Protein AF-A0A8T3VQV5-F1 (afdb_monomer_lite)

Radius of gyration: 19.55 Å; chains: 1; bounding box: 33×38×49 Å

pLDDT: mean 83.66, std 7.2, range [50.59, 92.31]

Foldseek 3Di:
DDPVVVVVVVVVVVVVCVVCVVVVVVCVVCVLVVLLVVLCVQLVVCVVVVNNVRSVVSVVSNVVSVVVVVVD

Structure (mmCIF, N/CA/C/O backbone):
data_AF-A0A8T3VQV5-F1
#
_entry.id   AF-A0A8T3VQV5-F1
#
loop_
_atom_site.group_PDB
_atom_site.id
_atom_site.type_symbol
_atom_site.label_atom_id
_atom_site.label_alt_id
_atom_site.label_comp_id
_atom_site.label_asym_id
_atom_site.label_entity_id
_atom_site.label_seq_id
_atom_site.pdbx_PDB_ins_code
_atom_site.Cartn_x
_atom_site.Cartn_y
_atom_site.Cartn_z
_atom_site.occupancy
_atom_site.B_iso_or_equiv
_atom_site.auth_seq_id
_atom_site.auth_comp_id
_atom_site.auth_asym_id
_atom_site.auth_atom_id
_atom_site.pdbx_PDB_model_num
ATOM 1 N N . MET A 1 1 ? -15.457 -28.678 25.131 1.00 59.56 1 MET A N 1
ATOM 2 C CA . MET A 1 1 ? -15.438 -27.275 24.693 1.00 59.56 1 MET A CA 1
ATOM 3 C C . MET A 1 1 ? -16.536 -26.611 25.486 1.00 59.56 1 MET A C 1
ATOM 5 O O . MET A 1 1 ? -17.705 -26.889 25.230 1.00 59.56 1 MET A O 1
ATOM 9 N N . ASP A 1 2 ? -16.147 -25.921 26.551 1.00 79.00 2 ASP A N 1
ATOM 10 C CA . ASP A 1 2 ? -17.073 -25.384 27.548 1.00 79.00 2 ASP A CA 1
ATOM 11 C C . ASP A 1 2 ? -17.569 -23.998 27.117 1.00 79.00 2 ASP A C 1
ATOM 13 O O . ASP A 1 2 ? -16.876 -23.266 26.411 1.00 79.00 2 ASP A O 1
ATOM 17 N N . PHE A 1 3 ? -18.783 -23.622 27.527 1.00 75.94 3 PHE A N 1
ATOM 18 C CA . PHE A 1 3 ? -19.388 -22.323 27.185 1.00 75.94 3 PHE A CA 1
ATOM 19 C C . PHE A 1 3 ? -18.536 -21.122 27.637 1.00 75.94 3 PHE A C 1
ATOM 21 O O . PHE A 1 3 ? -18.595 -20.057 27.029 1.00 75.94 3 PHE A O 1
ATOM 28 N N . GLU A 1 4 ? -17.717 -21.310 28.670 1.00 80.06 4 GLU A N 1
ATOM 29 C CA . GLU A 1 4 ? -16.787 -20.319 29.218 1.00 80.06 4 GLU A CA 1
ATOM 30 C C . GLU A 1 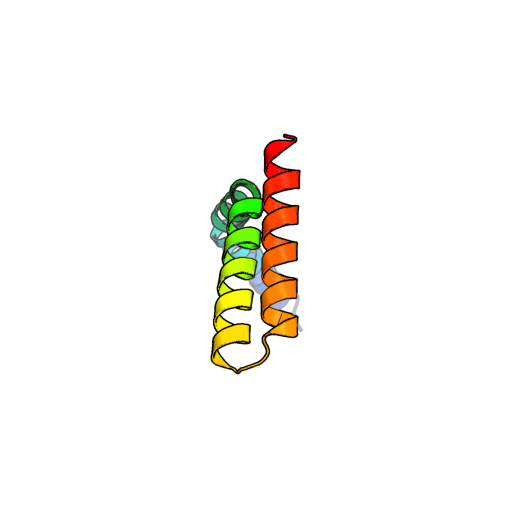4 ? -15.592 -20.056 28.278 1.00 80.06 4 GLU A C 1
ATOM 32 O O . GLU A 1 4 ? -15.179 -18.913 28.085 1.00 80.06 4 GLU A O 1
ATOM 37 N N . GLU A 1 5 ? -15.107 -21.097 27.594 1.00 79.94 5 GLU A N 1
ATOM 38 C CA . GLU A 1 5 ? -14.051 -21.005 26.578 1.00 79.94 5 GLU A CA 1
ATOM 39 C C . GLU A 1 5 ? -14.541 -20.208 25.357 1.00 79.94 5 GLU A C 1
ATOM 41 O O . GLU A 1 5 ? -13.852 -19.307 24.877 1.00 79.94 5 GLU A O 1
ATOM 46 N N . ILE A 1 6 ? -15.782 -20.464 24.922 1.00 77.62 6 ILE A N 1
ATOM 47 C CA . ILE A 1 6 ? -16.440 -19.732 23.827 1.00 77.62 6 ILE A CA 1
ATOM 48 C C . ILE A 1 6 ? -16.643 -18.253 24.189 1.00 77.62 6 ILE A C 1
ATOM 50 O O . ILE A 1 6 ? -16.400 -17.389 23.349 1.00 77.62 6 ILE A O 1
ATOM 54 N N . GLY A 1 7 ? -17.044 -17.954 25.431 1.00 77.69 7 GLY A N 1
ATOM 55 C CA . GLY A 1 7 ? -17.192 -16.579 25.919 1.00 77.69 7 GLY A CA 1
ATOM 56 C C . GLY A 1 7 ? -15.876 -15.800 25.876 1.00 77.69 7 GLY A C 1
ATOM 57 O O . GLY A 1 7 ? -15.832 -14.707 25.322 1.00 77.69 7 GLY A O 1
ATOM 58 N N . SER A 1 8 ? -14.782 -16.399 26.360 1.00 80.56 8 SER A N 1
ATOM 59 C CA . SER A 1 8 ? -13.455 -15.761 26.336 1.00 80.56 8 SER A CA 1
ATOM 60 C C . SER A 1 8 ? -12.908 -15.513 24.923 1.00 80.56 8 SER A C 1
ATOM 62 O O . SER A 1 8 ? -12.229 -14.513 24.681 1.00 80.56 8 SER A O 1
ATOM 64 N N . MET A 1 9 ? -13.219 -16.401 23.970 1.00 77.50 9 MET A N 1
ATOM 65 C CA . MET A 1 9 ? -12.854 -16.230 22.562 1.00 77.50 9 MET A CA 1
ATOM 66 C C . MET A 1 9 ? -13.629 -15.086 21.904 1.00 77.50 9 MET A C 1
ATOM 68 O O . MET A 1 9 ? -13.067 -14.381 21.068 1.00 77.50 9 MET A O 1
ATOM 72 N N . LEU A 1 10 ? -14.898 -14.907 22.273 1.00 80.25 10 LEU A N 1
ATOM 73 C CA . LEU A 1 10 ? -15.747 -13.817 21.793 1.00 80.25 10 LEU A CA 1
ATOM 74 C C . LEU A 1 10 ? -15.282 -12.461 22.327 1.00 80.25 10 LEU A C 1
ATOM 76 O O . LEU A 1 10 ? -15.093 -11.556 21.521 1.00 80.25 10 LEU A O 1
ATOM 80 N N . ASP A 1 11 ? -14.992 -12.361 23.626 1.00 83.12 11 ASP A N 1
ATOM 81 C CA . ASP A 1 11 ? -14.421 -11.149 24.240 1.00 83.12 11 ASP A CA 1
ATOM 82 C C . ASP A 1 11 ? -13.086 -10.774 23.575 1.00 83.12 11 ASP A C 1
ATOM 84 O O . ASP A 1 11 ? -12.871 -9.643 23.149 1.00 83.12 11 ASP A O 1
ATOM 88 N N . SER A 1 12 ? -12.209 -11.765 23.368 1.00 82.44 12 SER A N 1
ATOM 89 C CA . SER A 1 12 ? -10.924 -11.550 22.687 1.00 82.44 12 SER A CA 1
ATOM 90 C C . SER A 1 12 ? -11.097 -11.118 21.226 1.00 82.44 12 SER A C 1
ATOM 92 O O . SER A 1 12 ? -10.281 -10.363 20.698 1.00 82.44 12 SER A O 1
ATOM 94 N N . ALA A 1 13 ? -12.132 -11.615 20.544 1.00 81.31 13 ALA A N 1
ATOM 95 C CA . ALA A 1 13 ? -12.441 -11.232 19.172 1.00 81.31 13 ALA A CA 1
ATOM 96 C C . ALA A 1 13 ? -13.032 -9.817 19.089 1.00 81.31 13 ALA A C 1
ATOM 98 O O . ALA A 1 13 ? -12.738 -9.105 18.131 1.00 81.31 13 ALA A O 1
ATOM 99 N N . GLU A 1 14 ? -13.822 -9.403 20.078 1.00 85.38 14 GLU A N 1
ATOM 100 C CA . GLU A 1 14 ? -14.397 -8.059 20.178 1.00 85.38 14 GLU A CA 1
ATOM 101 C C . GLU A 1 14 ? -13.321 -7.011 20.50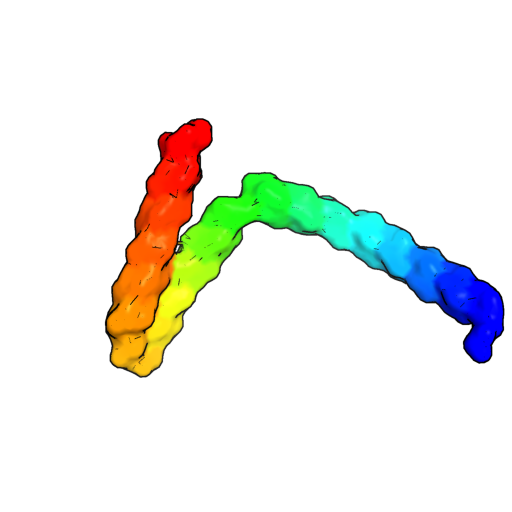2 1.00 85.38 14 GLU A C 1
ATOM 103 O O . GLU A 1 1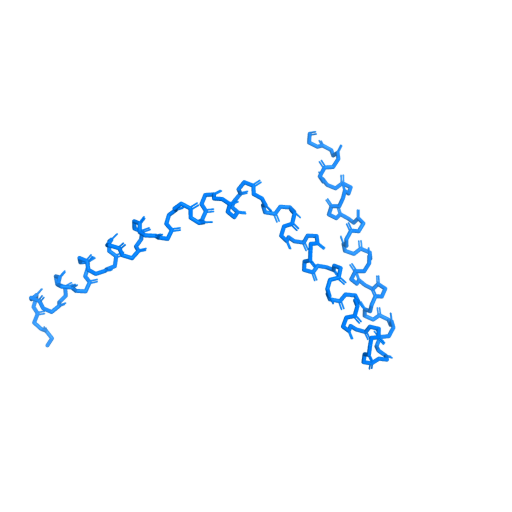4 ? -13.267 -5.956 19.863 1.00 85.38 14 GLU A O 1
ATOM 108 N N . ASP A 1 15 ? -12.375 -7.349 21.380 1.00 87.38 15 ASP A N 1
ATOM 109 C CA . ASP A 1 15 ? -11.185 -6.536 21.651 1.00 87.38 15 ASP A CA 1
ATOM 110 C C . ASP A 1 15 ? -10.279 -6.416 20.415 1.00 87.38 15 ASP A C 1
ATOM 112 O O . ASP A 1 15 ? -9.809 -5.326 20.074 1.00 87.38 15 ASP A O 1
ATOM 116 N N . LEU A 1 16 ? -10.058 -7.521 19.692 1.00 82.19 16 LEU A N 1
ATOM 117 C CA . LEU A 1 16 ? -9.307 -7.507 18.433 1.00 82.19 16 LEU A CA 1
ATOM 118 C C . LEU A 1 16 ? -10.022 -6.695 17.353 1.00 82.19 16 LEU A C 1
ATOM 120 O O . LEU A 1 16 ? -9.369 -5.951 16.623 1.00 82.19 16 LEU A O 1
ATOM 124 N N . TYR A 1 17 ? -11.344 -6.820 17.243 1.00 81.25 17 TYR A N 1
ATOM 125 C CA . TYR A 1 17 ? -12.133 -6.031 16.305 1.00 81.25 17 TYR A CA 1
ATOM 126 C C . TYR A 1 17 ? -11.995 -4.542 16.622 1.00 81.25 17 TYR A C 1
ATOM 128 O O . TYR A 1 17 ? -11.624 -3.775 15.738 1.00 81.25 17 TYR A O 1
ATOM 136 N N . SER A 1 18 ? -12.168 -4.153 17.885 1.00 84.94 18 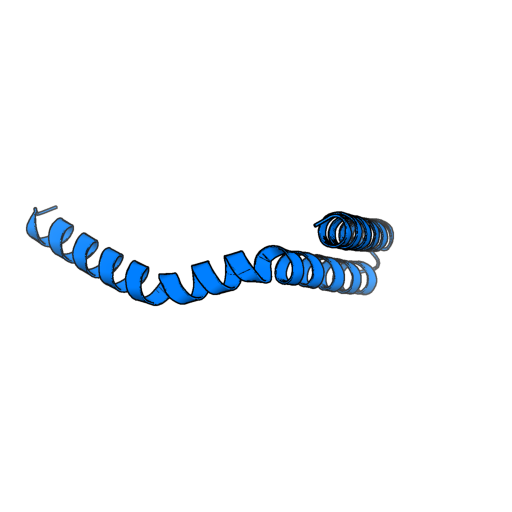SER A N 1
ATOM 137 C CA . SER A 1 18 ? -12.036 -2.765 18.342 1.00 84.94 18 SER A CA 1
ATOM 138 C C . SER A 1 18 ? -10.627 -2.204 18.110 1.00 84.94 18 SER A C 1
ATOM 140 O O . SER A 1 18 ? -10.458 -1.040 17.749 1.00 84.94 18 SER A O 1
ATOM 142 N N . ALA A 1 19 ? -9.591 -3.034 18.259 1.00 87.00 19 ALA A N 1
ATOM 143 C CA . ALA A 1 19 ? -8.211 -2.641 17.986 1.00 87.00 19 ALA A CA 1
ATOM 144 C C . ALA A 1 19 ? -7.911 -2.475 16.483 1.00 87.00 19 ALA A C 1
ATOM 146 O O . ALA A 1 19 ? -7.062 -1.664 16.106 1.00 87.00 19 ALA A O 1
ATOM 147 N N . VAL A 1 20 ? -8.578 -3.246 15.619 1.00 87.69 20 VAL A N 1
ATOM 148 C CA . VAL A 1 20 ? -8.319 -3.287 14.169 1.00 87.69 20 VAL A CA 1
ATOM 149 C C . VAL A 1 20 ? -9.263 -2.367 13.379 1.00 87.69 20 VAL A C 1
ATOM 151 O O . VAL A 1 20 ? -8.887 -1.887 12.309 1.00 87.69 20 VAL A O 1
ATOM 154 N N . GLU A 1 21 ? -10.439 -2.047 13.918 1.00 90.31 21 GLU A N 1
ATOM 155 C CA . GLU A 1 21 ? -11.435 -1.126 13.356 1.00 90.31 21 GLU A CA 1
ATOM 156 C C . GLU A 1 21 ? -10.842 0.192 12.820 1.00 90.31 21 GLU A C 1
ATOM 158 O O . GLU A 1 21 ? -11.053 0.477 11.636 1.00 90.31 21 GLU A O 1
ATOM 163 N N . PRO A 1 22 ? -10.018 0.957 13.571 1.00 89.88 22 PRO A N 1
ATOM 164 C CA . PRO A 1 22 ? -9.455 2.208 13.055 1.00 89.88 22 PRO A CA 1
ATOM 165 C C . PRO A 1 22 ? -8.535 1.993 11.844 1.00 89.88 22 PRO A C 1
ATOM 167 O O . PRO A 1 22 ? -8.462 2.836 10.946 1.00 89.88 22 PRO A O 1
ATOM 170 N N . TYR A 1 23 ? -7.844 0.853 11.774 1.00 87.06 23 TYR A N 1
ATOM 171 C CA . TYR A 1 23 ? -7.004 0.507 10.629 1.00 87.06 23 TYR A CA 1
ATOM 172 C C . TYR A 1 23 ? -7.833 0.076 9.422 1.00 87.06 23 TYR A C 1
ATOM 174 O O . TYR A 1 23 ? -7.465 0.397 8.292 1.00 87.06 23 TYR A O 1
ATOM 182 N N . ILE A 1 24 ? -8.954 -0.616 9.642 1.00 86.38 24 ILE A N 1
ATOM 183 C CA . ILE A 1 24 ? -9.898 -0.977 8.579 1.00 86.38 24 ILE A CA 1
ATOM 184 C C . ILE A 1 24 ? -10.532 0.284 7.998 1.00 86.38 24 ILE A C 1
ATOM 186 O O . ILE A 1 24 ? -10.581 0.423 6.777 1.00 86.38 24 ILE A O 1
ATOM 190 N N . GLU A 1 25 ? -10.974 1.224 8.833 1.00 89.50 25 GLU A N 1
ATOM 191 C CA . GLU A 1 25 ? -11.520 2.500 8.365 1.00 89.50 25 GLU A CA 1
ATOM 192 C C . GLU A 1 25 ? -10.483 3.313 7.591 1.00 89.50 25 GLU A C 1
ATOM 194 O O . GLU A 1 25 ? -10.768 3.802 6.492 1.00 89.50 25 GLU A O 1
ATOM 199 N N . TRP A 1 26 ? -9.251 3.392 8.103 1.00 90.12 26 TRP A N 1
ATOM 200 C CA . TRP A 1 26 ? -8.149 4.029 7.388 1.00 90.12 26 TRP A CA 1
ATOM 201 C C . TRP A 1 26 ? -7.881 3.350 6.041 1.00 90.12 26 TRP A C 1
ATOM 203 O O . TRP A 1 26 ? -7.771 4.033 5.021 1.00 90.12 26 TRP A O 1
ATOM 213 N N . ALA A 1 27 ? -7.825 2.017 6.004 1.00 85.50 27 ALA A N 1
ATOM 214 C CA . ALA A 1 27 ? -7.584 1.256 4.782 1.00 85.50 27 ALA A CA 1
ATOM 215 C C . ALA A 1 27 ? -8.733 1.399 3.781 1.00 85.50 27 ALA A C 1
ATOM 217 O O . ALA A 1 27 ? -8.490 1.454 2.580 1.00 85.50 27 ALA A O 1
ATOM 218 N N . ARG A 1 28 ? -9.975 1.513 4.259 1.00 84.25 28 ARG A N 1
ATOM 219 C CA . ARG A 1 28 ? -11.152 1.767 3.425 1.00 84.25 28 ARG A CA 1
ATOM 220 C C . ARG A 1 28 ? -11.102 3.163 2.811 1.00 84.25 28 ARG A C 1
ATOM 222 O O . ARG A 1 28 ? -11.340 3.303 1.616 1.00 84.25 28 ARG A O 1
ATOM 229 N N . SER A 1 29 ? -10.743 4.170 3.607 1.00 87.69 29 SER A N 1
ATOM 230 C CA . SER A 1 29 ? -10.577 5.557 3.155 1.00 87.69 29 SER A CA 1
ATOM 231 C C . SER A 1 29 ? -9.421 5.706 2.155 1.00 87.69 29 SER A C 1
ATOM 233 O O . SER A 1 29 ? -9.516 6.449 1.183 1.00 87.69 29 SER A O 1
ATOM 235 N N . ASN A 1 30 ? -8.350 4.927 2.332 1.00 88.88 30 ASN A N 1
ATOM 236 C CA . ASN A 1 30 ? -7.149 4.963 1.493 1.00 88.88 30 ASN A CA 1
ATOM 237 C C . ASN A 1 30 ? -7.066 3.792 0.500 1.00 88.88 30 ASN A C 1
ATOM 239 O O . ASN A 1 30 ? -5.995 3.524 -0.047 1.00 88.88 30 ASN A O 1
ATOM 243 N N . TRP A 1 31 ? -8.178 3.095 0.244 1.00 85.25 31 TRP A N 1
ATOM 244 C CA . TRP A 1 31 ? -8.187 1.846 -0.523 1.00 85.25 31 TRP A CA 1
ATOM 245 C C . TRP A 1 31 ? -7.550 2.006 -1.905 1.00 85.25 31 TRP A C 1
ATOM 247 O O . TRP A 1 31 ? -6.683 1.223 -2.288 1.00 85.25 31 TRP A O 1
ATOM 257 N N . MET A 1 32 ? -7.903 3.078 -2.621 1.00 85.19 32 MET A N 1
ATOM 258 C CA . MET A 1 32 ? -7.332 3.372 -3.939 1.00 85.19 32 MET A CA 1
ATOM 259 C C . MET A 1 32 ? -5.816 3.597 -3.888 1.00 85.19 32 MET A C 1
ATOM 261 O O . MET A 1 32 ? -5.092 3.096 -4.744 1.00 85.19 32 MET A O 1
ATOM 265 N N . ALA A 1 33 ? -5.313 4.299 -2.869 1.00 86.25 33 ALA A N 1
ATOM 266 C CA . ALA A 1 33 ? -3.879 4.534 -2.706 1.00 86.25 33 ALA A CA 1
ATOM 267 C C . ALA A 1 33 ? -3.119 3.238 -2.375 1.00 86.25 33 ALA A C 1
ATOM 269 O O . ALA A 1 33 ? -2.007 3.026 -2.865 1.00 86.25 33 ALA A O 1
ATOM 270 N N . LEU A 1 34 ? -3.726 2.349 -1.583 1.00 88.06 34 LEU A N 1
ATOM 271 C CA . LEU A 1 34 ? -3.168 1.033 -1.269 1.00 88.06 34 LEU A CA 1
ATOM 272 C C . LEU A 1 34 ? -3.092 0.140 -2.512 1.00 88.06 34 LEU A C 1
ATOM 274 O O . LEU A 1 34 ? -2.042 -0.454 -2.764 1.00 88.06 34 LEU A O 1
ATOM 278 N N . VAL A 1 35 ? -4.162 0.094 -3.313 1.00 88.50 35 VAL A N 1
ATOM 279 C CA . VAL A 1 35 ? -4.193 -0.646 -4.585 1.00 88.50 35 VAL A CA 1
ATOM 280 C C . VAL A 1 35 ? -3.113 -0.121 -5.530 1.00 88.50 35 VAL A C 1
ATOM 282 O O . VAL A 1 35 ? -2.284 -0.902 -5.994 1.00 88.50 35 VAL A O 1
ATOM 285 N N . LEU A 1 36 ? -3.033 1.200 -5.709 1.00 88.44 36 LEU A N 1
ATOM 286 C CA . LEU A 1 36 ? -2.038 1.827 -6.576 1.00 88.44 36 LEU A CA 1
ATOM 287 C C . LEU A 1 36 ? -0.600 1.518 -6.137 1.00 88.44 36 LEU A C 1
ATOM 289 O O . LEU A 1 36 ? 0.271 1.209 -6.952 1.00 88.44 36 LEU A O 1
ATOM 293 N N . THR A 1 37 ? -0.345 1.571 -4.829 1.00 89.75 37 THR A N 1
ATOM 294 C CA . THR A 1 37 ? 0.965 1.234 -4.260 1.00 89.75 37 THR A CA 1
ATOM 295 C C . THR A 1 37 ? 1.313 -0.230 -4.533 1.00 89.75 37 THR A C 1
ATOM 297 O O . THR A 1 37 ? 2.438 -0.531 -4.937 1.00 89.75 37 THR A O 1
ATOM 300 N N . GLY A 1 38 ? 0.348 -1.140 -4.369 1.00 88.88 38 GLY A N 1
ATOM 301 C CA . GLY A 1 38 ? 0.506 -2.557 -4.693 1.00 88.88 38 GLY A CA 1
ATOM 302 C C . GLY A 1 38 ? 0.822 -2.791 -6.170 1.00 88.88 38 GLY A C 1
ATOM 303 O O . GLY A 1 38 ? 1.707 -3.583 -6.491 1.00 88.88 38 GLY A O 1
ATOM 304 N N . GLU A 1 39 ? 0.167 -2.056 -7.065 1.00 89.44 39 GLU A N 1
ATOM 305 C CA . GLU A 1 39 ? 0.385 -2.160 -8.507 1.00 89.44 39 GLU A CA 1
ATOM 306 C C . GLU A 1 39 ? 1.776 -1.671 -8.923 1.00 89.44 39 GLU A C 1
ATOM 308 O O . GLU A 1 39 ? 2.481 -2.350 -9.673 1.00 89.44 39 GLU A O 1
ATOM 313 N N . ILE A 1 40 ? 2.231 -0.544 -8.371 1.00 88.38 40 ILE A N 1
ATOM 314 C CA . ILE A 1 40 ? 3.579 -0.016 -8.618 1.00 88.38 40 ILE A CA 1
ATOM 315 C C . ILE A 1 40 ? 4.645 -0.982 -8.086 1.00 88.38 40 ILE A C 1
ATOM 317 O O . ILE A 1 40 ? 5.601 -1.303 -8.797 1.00 88.38 40 ILE A O 1
ATOM 321 N N . LEU A 1 41 ? 4.481 -1.496 -6.863 1.00 90.56 41 LEU A N 1
ATOM 322 C CA . LEU A 1 41 ? 5.399 -2.488 -6.296 1.00 90.56 41 LEU A CA 1
ATOM 323 C C . LEU A 1 41 ? 5.411 -3.777 -7.126 1.00 90.56 41 LEU A C 1
ATOM 325 O O . LEU A 1 41 ? 6.485 -4.305 -7.419 1.00 90.56 41 LEU A O 1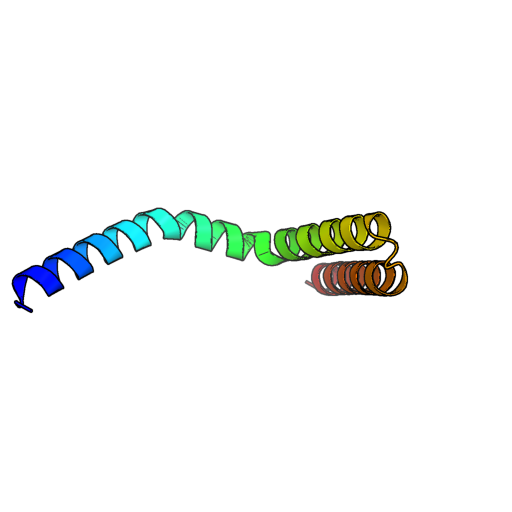
ATOM 329 N N . GLY A 1 42 ? 4.242 -4.252 -7.560 1.00 88.31 42 GLY A N 1
ATOM 330 C CA . GLY A 1 42 ? 4.098 -5.403 -8.447 1.00 88.31 42 GLY A CA 1
ATOM 331 C C . GLY A 1 42 ? 4.840 -5.212 -9.769 1.00 88.31 42 GLY A C 1
ATOM 332 O O . GLY A 1 42 ? 5.565 -6.112 -10.205 1.00 88.31 42 GLY A O 1
ATOM 333 N N . ALA A 1 43 ? 4.753 -4.019 -10.365 1.00 88.31 43 ALA A N 1
ATOM 334 C CA . ALA A 1 43 ? 5.494 -3.670 -11.572 1.00 88.31 43 ALA A CA 1
ATOM 335 C C . ALA A 1 43 ? 7.013 -3.697 -11.345 1.00 88.31 43 ALA A C 1
ATOM 337 O O . ALA A 1 43 ? 7.739 -4.336 -12.111 1.00 88.31 43 ALA A O 1
ATOM 338 N N . VAL A 1 44 ? 7.495 -3.065 -10.269 1.00 89.06 44 VAL A N 1
ATOM 339 C CA . VAL A 1 44 ? 8.925 -3.021 -9.916 1.00 89.06 44 VAL A CA 1
ATOM 340 C C . VAL A 1 44 ? 9.477 -4.425 -9.672 1.00 89.06 44 VAL A C 1
ATOM 342 O O . VAL A 1 44 ? 10.528 -4.781 -10.208 1.00 89.06 44 VAL A O 1
ATOM 345 N N . VAL A 1 45 ? 8.758 -5.252 -8.909 1.00 91.44 45 VAL A N 1
ATOM 346 C CA . VAL A 1 45 ? 9.141 -6.642 -8.638 1.00 91.44 45 VAL A CA 1
ATOM 347 C C . VAL A 1 45 ? 9.166 -7.449 -9.936 1.00 91.44 45 VAL A C 1
ATOM 349 O O . VAL A 1 45 ? 10.162 -8.111 -10.226 1.00 91.44 45 VAL A O 1
ATOM 352 N N . ALA A 1 46 ? 8.124 -7.363 -10.765 1.00 88.75 46 ALA A N 1
ATOM 353 C CA . ALA A 1 46 ? 8.063 -8.094 -12.027 1.00 88.75 46 ALA A CA 1
ATOM 354 C C . ALA A 1 46 ? 9.211 -7.720 -12.980 1.00 88.75 46 ALA A C 1
ATOM 356 O O . ALA A 1 46 ? 9.803 -8.610 -13.593 1.00 88.75 46 ALA A O 1
ATOM 357 N N . ILE A 1 47 ? 9.571 -6.436 -13.066 1.00 86.31 47 ILE A N 1
ATOM 358 C CA . ILE A 1 47 ? 10.721 -5.959 -13.849 1.00 86.31 47 ILE A CA 1
ATOM 359 C C . ILE A 1 47 ? 12.033 -6.493 -13.263 1.00 86.31 47 ILE A C 1
ATOM 361 O O . ILE A 1 47 ? 12.863 -7.013 -14.008 1.00 86.31 47 ILE A O 1
ATOM 365 N N . LYS A 1 48 ? 12.205 -6.432 -11.936 1.00 90.12 48 LYS A N 1
ATOM 366 C CA . LYS A 1 48 ? 13.405 -6.930 -11.243 1.00 90.12 48 LYS A CA 1
ATOM 367 C C . LYS A 1 48 ? 13.644 -8.425 -11.480 1.00 90.12 48 LYS A C 1
ATOM 369 O O . LYS A 1 48 ? 14.790 -8.842 -11.597 1.00 90.12 48 LYS A O 1
ATOM 374 N N . PHE A 1 49 ? 12.581 -9.219 -11.597 1.00 92.31 49 PHE A N 1
ATOM 375 C CA . PHE A 1 49 ? 12.650 -10.652 -11.914 1.00 92.31 49 PHE A CA 1
ATOM 376 C C . PHE A 1 49 ? 12.651 -10.961 -13.426 1.00 92.31 49 PHE A C 1
ATOM 378 O O . PHE A 1 49 ? 12.469 -12.113 -13.816 1.00 92.31 49 PHE A O 1
ATOM 385 N N . GLY A 1 50 ? 12.822 -9.959 -14.297 1.00 86.69 50 GLY A N 1
ATOM 386 C CA . GLY A 1 50 ? 12.880 -10.143 -15.754 1.00 86.69 50 GLY A CA 1
ATOM 387 C C . GLY A 1 50 ? 11.538 -10.507 -16.406 1.00 86.69 50 GLY A C 1
ATOM 388 O O . GLY A 1 50 ? 11.487 -10.874 -17.580 1.00 86.69 50 GLY A O 1
ATOM 389 N N . ARG A 1 51 ? 10.420 -10.399 -15.676 1.00 88.00 51 ARG A N 1
ATOM 390 C CA . ARG A 1 51 ? 9.058 -10.699 -16.153 1.00 88.00 51 ARG A CA 1
ATOM 391 C C . ARG A 1 51 ? 8.382 -9.436 -16.693 1.00 88.00 51 ARG A C 1
ATOM 393 O O . ARG A 1 51 ? 7.312 -9.039 -16.235 1.00 88.00 51 ARG A O 1
ATOM 400 N N . TYR A 1 52 ? 8.977 -8.824 -17.714 1.00 84.00 52 TYR A N 1
ATOM 401 C CA . TYR A 1 52 ? 8.539 -7.533 -18.269 1.00 84.00 52 TYR A CA 1
ATOM 402 C C . TYR A 1 52 ? 7.075 -7.502 -18.737 1.00 84.00 52 TYR A C 1
ATOM 404 O O . TYR A 1 52 ? 6.399 -6.494 -18.553 1.00 84.00 52 TYR A O 1
ATOM 412 N N . ARG A 1 53 ? 6.543 -8.610 -19.279 1.00 82.06 53 ARG A N 1
ATOM 413 C CA . ARG A 1 53 ? 5.123 -8.698 -19.686 1.00 82.06 53 ARG A CA 1
ATOM 414 C C . ARG A 1 53 ? 4.169 -8.551 -18.499 1.00 82.06 53 ARG A C 1
ATOM 416 O O . ARG A 1 53 ? 3.117 -7.943 -18.642 1.00 82.06 53 ARG A O 1
ATOM 423 N N . LEU A 1 54 ? 4.550 -9.076 -17.334 1.00 80.00 54 LEU A N 1
ATOM 424 C CA . LEU A 1 54 ? 3.780 -8.892 -16.105 1.00 80.00 54 LEU A CA 1
ATOM 425 C C . LEU A 1 54 ? 3.978 -7.493 -15.531 1.00 80.00 54 LEU A C 1
ATOM 427 O O . LEU A 1 54 ? 3.014 -6.909 -15.060 1.00 80.00 54 LEU A O 1
ATOM 431 N N . GLY A 1 55 ? 5.188 -6.933 -15.622 1.00 79.06 55 GLY A N 1
ATOM 432 C CA . GLY A 1 55 ? 5.449 -5.549 -15.216 1.00 79.06 55 GLY A CA 1
ATOM 433 C C . GLY A 1 55 ? 4.596 -4.537 -15.986 1.00 79.06 55 GLY A C 1
ATOM 434 O O . GLY A 1 55 ? 4.019 -3.638 -15.385 1.00 79.06 55 GLY A O 1
ATOM 435 N N . LEU A 1 56 ? 4.437 -4.736 -17.298 1.00 83.25 56 LEU A N 1
ATOM 436 C CA . LEU A 1 56 ? 3.511 -3.949 -18.118 1.00 83.25 56 LEU A CA 1
ATOM 437 C C . LEU A 1 56 ? 2.052 -4.153 -17.696 1.00 83.25 56 LEU A C 1
ATOM 439 O O . LEU A 1 56 ? 1.308 -3.182 -17.632 1.00 83.25 56 LEU A O 1
ATOM 443 N N . GLY A 1 57 ? 1.651 -5.384 -17.364 1.00 84.44 57 GLY A N 1
ATOM 444 C CA . GLY A 1 57 ? 0.314 -5.659 -16.830 1.00 84.44 57 GLY A CA 1
ATOM 445 C C . GLY A 1 57 ? 0.023 -4.890 -15.539 1.00 84.44 57 GLY A C 1
ATOM 446 O O . GLY A 1 57 ? -1.033 -4.281 -15.414 1.00 84.44 57 GLY A O 1
ATOM 447 N N . TRP A 1 58 ? 0.989 -4.842 -14.621 1.00 86.25 58 TRP A N 1
ATOM 448 C CA . TRP A 1 58 ? 0.889 -4.074 -13.379 1.00 86.25 58 TRP A CA 1
ATOM 449 C C . TRP A 1 58 ? 0.842 -2.556 -13.607 1.00 86.25 58 TRP A C 1
ATOM 451 O O . TRP A 1 58 ? 0.084 -1.861 -12.940 1.00 86.25 58 TRP A O 1
ATOM 461 N N . LEU A 1 59 ? 1.586 -2.033 -14.587 1.00 85.25 59 LEU A N 1
ATOM 462 C CA . LEU A 1 59 ? 1.511 -0.618 -14.977 1.00 85.25 59 LEU A CA 1
ATOM 463 C C . LEU A 1 59 ? 0.154 -0.249 -15.592 1.00 85.25 59 LEU A C 1
ATOM 465 O O . LEU A 1 59 ? -0.373 0.826 -15.318 1.00 85.25 59 LEU A O 1
ATOM 469 N N . VAL A 1 60 ? -0.421 -1.132 -16.412 1.00 87.50 60 VAL A N 1
ATOM 470 C CA . VAL A 1 60 ? -1.768 -0.941 -16.973 1.00 87.50 60 VAL A CA 1
ATOM 471 C C . VAL A 1 60 ? -2.824 -0.967 -15.867 1.00 87.50 60 VAL A C 1
ATOM 473 O O . VAL A 1 60 ? -3.745 -0.155 -15.897 1.00 87.50 60 VAL A O 1
ATOM 476 N N . ALA A 1 61 ? -2.668 -1.846 -14.874 1.00 85.62 61 ALA A N 1
ATOM 477 C CA . ALA A 1 61 ? -3.533 -1.879 -13.699 1.00 85.62 61 ALA A CA 1
ATOM 478 C C . ALA A 1 61 ? -3.460 -0.552 -12.914 1.00 85.62 61 ALA A C 1
ATOM 480 O O . ALA A 1 61 ? -4.488 0.092 -12.721 1.00 85.62 61 ALA A O 1
ATOM 481 N N . ALA A 1 62 ? -2.248 -0.044 -12.643 1.00 85.38 62 ALA A N 1
ATOM 482 C CA . ALA A 1 62 ? -2.045 1.270 -12.017 1.00 85.38 62 ALA A CA 1
ATOM 483 C C . ALA A 1 62 ? -2.721 2.417 -12.784 1.00 85.38 62 ALA A C 1
ATOM 485 O O . ALA A 1 62 ? -3.360 3.285 -12.190 1.00 85.38 62 ALA A O 1
ATOM 486 N N . LEU A 1 63 ? -2.626 2.415 -14.116 1.00 84.69 63 LEU A N 1
ATOM 487 C CA . LEU A 1 63 ? -3.308 3.398 -14.962 1.00 84.69 63 LEU A CA 1
ATOM 488 C C . LEU A 1 63 ? -4.836 3.302 -14.856 1.00 84.69 63 LEU A C 1
ATOM 490 O O . LEU A 1 63 ? -5.502 4.335 -14.809 1.00 84.69 63 LEU A O 1
ATOM 494 N N . ALA A 1 64 ? -5.393 2.091 -14.788 1.00 85.00 64 ALA A N 1
ATOM 495 C CA . ALA A 1 64 ? -6.828 1.883 -14.603 1.00 85.00 64 ALA A CA 1
ATOM 496 C C . ALA A 1 64 ? -7.303 2.362 -13.220 1.00 85.00 64 ALA A C 1
ATOM 498 O O . ALA A 1 64 ? -8.355 2.994 -13.123 1.00 85.00 64 ALA A O 1
ATOM 499 N N . THR A 1 65 ? -6.511 2.129 -12.172 1.00 84.38 65 THR A N 1
ATOM 500 C CA . THR A 1 65 ? -6.783 2.603 -10.808 1.00 84.38 65 THR A CA 1
ATOM 501 C C . THR A 1 65 ? -6.758 4.132 -10.725 1.00 84.38 65 THR A C 1
ATOM 503 O O . THR A 1 65 ? -7.670 4.724 -10.151 1.00 84.38 65 THR A O 1
ATOM 506 N N . ILE A 1 66 ? -5.789 4.799 -11.369 1.00 83.06 66 ILE A N 1
ATOM 507 C CA . ILE A 1 66 ? -5.755 6.274 -11.476 1.00 83.06 66 ILE A CA 1
ATOM 508 C C . ILE A 1 66 ? -6.977 6.791 -12.235 1.00 83.06 66 ILE A C 1
ATOM 510 O O . ILE A 1 66 ? -7.597 7.766 -11.816 1.00 83.06 66 ILE A O 1
ATOM 514 N N . TRP A 1 67 ? -7.332 6.144 -13.346 1.00 83.56 67 TRP A N 1
ATOM 515 C CA . TRP A 1 67 ? -8.475 6.549 -14.159 1.00 83.56 67 TRP A CA 1
ATOM 516 C C . TRP A 1 67 ? -9.800 6.422 -13.3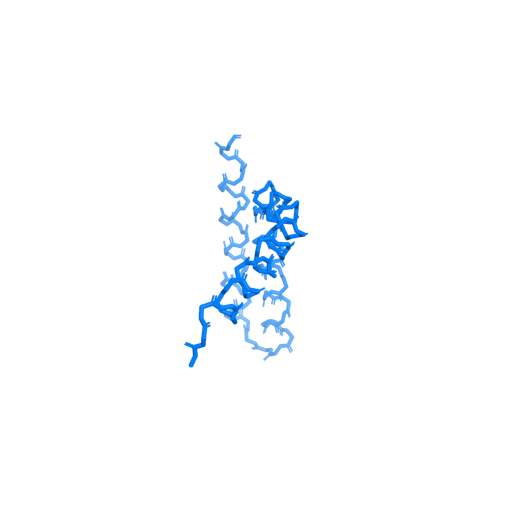96 1.00 83.56 67 TRP A C 1
ATOM 518 O O . TRP A 1 67 ? -10.600 7.353 -13.419 1.00 83.56 67 TRP A O 1
ATOM 528 N N . MET A 1 68 ? -10.000 5.329 -12.652 1.00 79.38 68 MET A N 1
ATOM 529 C CA . MET A 1 68 ? -11.155 5.174 -11.760 1.00 79.38 68 MET A CA 1
ATOM 530 C C . MET A 1 68 ? -11.149 6.193 -10.615 1.00 79.38 68 MET A C 1
ATOM 532 O O . MET A 1 68 ? -12.196 6.744 -10.293 1.00 79.38 68 MET A O 1
ATOM 536 N N . GLY A 1 69 ? -9.986 6.477 -10.022 1.00 73.62 69 GLY A N 1
ATOM 537 C CA . GLY A 1 69 ? -9.855 7.481 -8.963 1.00 73.62 69 GLY A CA 1
ATOM 538 C C . GLY A 1 69 ? -10.108 8.920 -9.430 1.00 73.62 69 GLY A C 1
ATOM 539 O O . GLY A 1 69 ? -10.550 9.739 -8.636 1.00 73.62 69 GLY A O 1
ATOM 540 N N . GLY A 1 70 ? -9.860 9.229 -10.708 1.00 67.12 70 GLY A N 1
ATOM 541 C CA . GLY A 1 70 ? -10.109 10.548 -11.304 1.00 67.12 70 GLY A CA 1
ATOM 542 C C . GLY A 1 70 ? -11.540 10.779 -11.807 1.00 67.12 70 GLY A C 1
ATOM 543 O O . GLY A 1 70 ? -11.858 11.894 -12.209 1.00 67.12 70 GLY A O 1
ATOM 544 N N . MET A 1 71 ? -12.390 9.745 -11.817 1.00 61.09 71 MET A N 1
ATOM 545 C CA . MET A 1 71 ? -13.819 9.842 -12.158 1.00 61.09 71 MET A CA 1
ATOM 546 C C . MET A 1 71 ? -14.732 10.070 -10.938 1.00 61.09 71 MET A C 1
ATOM 548 O O . MET A 1 71 ? -15.949 10.150 -11.113 1.00 61.09 71 MET A O 1
ATOM 552 N N . GLY A 1 72 ? -14.160 10.136 -9.730 1.00 50.59 72 GLY A N 1
ATOM 553 C CA . GLY A 1 72 ? -14.862 10.407 -8.469 1.00 50.59 72 GLY A CA 1
ATOM 554 C C . GLY A 1 72 ? -14.951 11.885 -8.120 1.00 50.59 72 GLY A C 1
ATOM 555 O O . GLY A 1 72 ? -14.021 12.639 -8.485 1.00 50.59 72 GLY A O 1
#

Secondary structure (DSSP, 8-state):
--HHHHHHHHHHHHHHHHHHHHHHHHHHHTHHHHHHHHHHHHHHHHHHTT-HHHHHHHHHHHHHHHHHHTT-

Sequence (72 aa):
MDFEEIGSMLDSAEDLYSAVEPYIEWARSNWMALVLTGEILGAVVAIKFGRYRLGLGWLVAALATIWMGGMG